Protein AF-F3GNC0-F1 (afdb_monomer_lite)

Structure (mmCIF, N/CA/C/O backbone):
data_AF-F3GNC0-F1
#
_entry.id   AF-F3GNC0-F1
#
loop_
_atom_site.group_PDB
_atom_site.id
_atom_site.type_symbol
_atom_site.label_atom_id
_atom_site.label_alt_id
_atom_site.label_comp_id
_atom_site.label_asym_id
_atom_site.label_entity_id
_atom_site.label_seq_id
_atom_site.pdbx_PDB_ins_code
_atom_site.Cartn_x
_atom_site.Cartn_y
_atom_site.Cartn_z
_atom_site.oc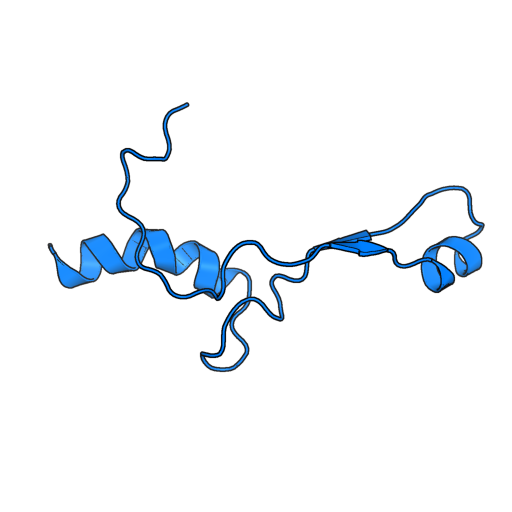cupancy
_atom_site.B_iso_or_equiv
_atom_site.auth_seq_id
_atom_site.auth_comp_id
_atom_site.auth_asym_id
_atom_site.auth_atom_id
_atom_site.pdbx_PDB_model_num
ATOM 1 N N . MET A 1 1 ? 19.050 8.720 6.141 1.00 84.06 1 MET A N 1
ATOM 2 C CA . MET A 1 1 ? 18.595 7.826 5.050 1.00 84.06 1 MET A CA 1
ATOM 3 C C . MET A 1 1 ? 18.171 8.694 3.870 1.00 84.06 1 MET A C 1
ATOM 5 O O . MET A 1 1 ? 17.404 9.615 4.100 1.00 84.06 1 MET A O 1
ATOM 9 N N . ASN A 1 2 ? 18.682 8.457 2.655 1.00 95.81 2 ASN A N 1
ATOM 10 C CA . ASN A 1 2 ? 18.317 9.224 1.455 1.00 95.81 2 ASN A CA 1
ATOM 11 C C . ASN A 1 2 ? 17.896 8.257 0.335 1.00 95.81 2 ASN A C 1
ATOM 13 O O . ASN A 1 2 ? 18.754 7.625 -0.277 1.00 95.81 2 ASN A O 1
ATOM 17 N N . LEU A 1 3 ? 16.585 8.106 0.120 1.00 96.69 3 LEU A N 1
ATOM 18 C CA . LEU A 1 3 ? 16.017 7.184 -0.872 1.00 96.69 3 LEU A CA 1
ATOM 19 C C . LEU A 1 3 ? 15.952 7.800 -2.278 1.00 96.69 3 LEU A C 1
ATOM 21 O O . LEU A 1 3 ? 15.956 7.058 -3.254 1.00 96.69 3 LEU A O 1
ATOM 25 N N . SER A 1 4 ? 15.938 9.133 -2.400 1.00 96.38 4 SER A N 1
ATOM 26 C CA . SER A 1 4 ? 15.815 9.811 -3.699 1.00 96.38 4 SER A CA 1
ATOM 27 C C . SER A 1 4 ? 17.053 9.668 -4.585 1.00 96.38 4 SER A C 1
ATOM 29 O O . SER A 1 4 ? 16.976 9.949 -5.776 1.00 96.38 4 SER A O 1
ATOM 31 N N . LYS A 1 5 ? 18.178 9.185 -4.036 1.00 96.94 5 LYS A N 1
ATOM 32 C CA . LYS A 1 5 ? 19.376 8.844 -4.820 1.00 96.94 5 LYS A CA 1
ATOM 33 C C . LYS A 1 5 ? 19.167 7.661 -5.773 1.00 96.94 5 LYS A C 1
ATOM 35 O O . LYS A 1 5 ? 19.944 7.501 -6.705 1.00 96.94 5 LYS A O 1
ATOM 40 N N . PHE A 1 6 ? 18.162 6.819 -5.525 1.00 96.94 6 PHE A N 1
ATOM 41 C CA . PHE A 1 6 ? 17.811 5.708 -6.404 1.00 96.94 6 PHE A CA 1
ATOM 42 C C . PHE A 1 6 ? 16.675 6.145 -7.327 1.00 96.94 6 PHE A C 1
ATOM 44 O O . PHE A 1 6 ? 15.633 6.609 -6.851 1.00 96.94 6 PHE A O 1
ATOM 51 N N . LYS A 1 7 ? 16.870 5.996 -8.642 1.00 97.56 7 LYS A N 1
ATOM 52 C CA . LYS A 1 7 ? 15.826 6.279 -9.633 1.00 97.56 7 LYS A CA 1
ATOM 53 C C . LYS A 1 7 ? 14.602 5.395 -9.361 1.00 97.56 7 LYS A C 1
ATOM 55 O O . LYS A 1 7 ? 14.738 4.258 -8.914 1.00 97.56 7 LYS A O 1
ATOM 60 N N . ARG A 1 8 ? 13.409 5.923 -9.645 1.00 98.06 8 ARG A N 1
ATOM 61 C CA . ARG A 1 8 ? 12.139 5.202 -9.511 1.00 98.06 8 ARG A CA 1
ATOM 62 C C . ARG A 1 8 ? 11.345 5.319 -10.808 1.00 98.06 8 ARG A C 1
ATOM 64 O O . ARG A 1 8 ? 11.000 6.431 -11.201 1.00 98.06 8 ARG A O 1
ATOM 71 N N . TYR A 1 9 ? 11.043 4.194 -11.444 1.00 98.38 9 TYR A N 1
ATOM 72 C CA . TYR A 1 9 ? 10.180 4.140 -12.621 1.00 98.38 9 TYR A CA 1
ATOM 73 C C . TYR A 1 9 ? 8.706 4.083 -12.182 1.00 98.38 9 TYR A C 1
ATOM 75 O O . TYR A 1 9 ? 8.373 3.242 -11.345 1.00 98.38 9 TYR A O 1
ATOM 83 N N . PRO A 1 10 ? 7.812 4.949 -12.691 1.00 98.25 10 PRO A N 1
ATOM 84 C CA . PRO A 1 10 ? 6.420 4.985 -12.249 1.00 98.25 10 PRO A CA 1
ATOM 85 C C . PRO A 1 10 ? 5.623 3.791 -12.802 1.00 98.25 10 PRO A C 1
ATOM 87 O O . PRO A 1 10 ? 5.275 3.760 -13.979 1.00 98.25 10 PRO A O 1
ATOM 90 N N . LEU A 1 11 ? 5.305 2.819 -11.940 1.00 98.69 11 LEU A N 1
ATOM 91 C CA . LEU A 1 11 ? 4.442 1.665 -12.261 1.00 98.69 11 LEU A CA 1
ATOM 92 C C . LEU A 1 11 ? 3.139 1.654 -11.451 1.00 98.69 11 LEU A C 1
ATOM 94 O O . LEU A 1 11 ? 2.252 0.835 -11.702 1.00 98.69 11 LEU A O 1
ATOM 98 N N . THR A 1 12 ? 3.029 2.530 -10.455 1.00 98.75 12 THR A N 1
ATOM 99 C CA . THR A 1 12 ? 1.855 2.675 -9.589 1.00 98.75 12 THR A CA 1
ATOM 100 C C . THR A 1 12 ? 1.125 3.990 -9.855 1.00 98.75 12 THR A C 1
ATOM 102 O O . THR A 1 12 ? 1.718 4.953 -10.337 1.00 98.75 12 THR A O 1
ATOM 105 N N . PHE A 1 13 ? -0.157 4.070 -9.487 1.00 98.56 13 PHE A N 1
ATOM 106 C CA . PHE A 1 13 ? -0.938 5.312 -9.579 1.00 98.56 13 PHE A CA 1
ATOM 107 C C . PHE A 1 13 ? -0.442 6.416 -8.624 1.00 98.56 13 PHE A C 1
ATOM 109 O O . PHE A 1 13 ? -0.811 7.576 -8.777 1.00 98.56 13 PHE A O 1
ATOM 116 N N . GLY A 1 14 ? 0.370 6.065 -7.619 1.00 98.12 14 GLY A N 1
ATOM 117 C CA . GLY A 1 14 ? 0.845 6.973 -6.576 1.00 98.12 14 GLY A CA 1
ATOM 118 C C . GLY A 1 14 ? 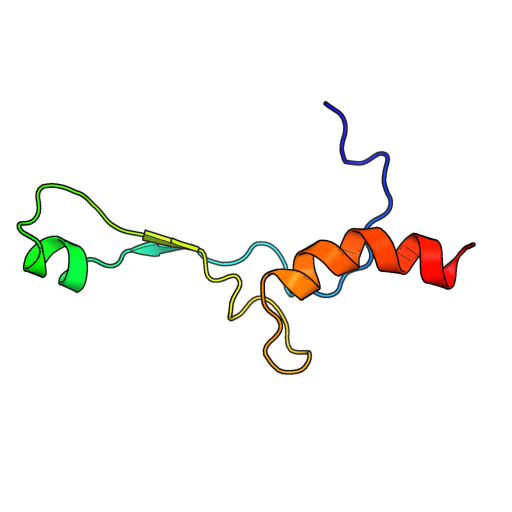0.875 6.314 -5.189 1.00 98.12 14 GLY A C 1
ATOM 119 O O . GLY A 1 14 ? 1.058 5.095 -5.070 1.00 98.12 14 GLY A O 1
ATOM 120 N N . PRO A 1 15 ? 0.732 7.098 -4.103 1.00 98.44 15 PRO A N 1
ATOM 121 C CA . PRO A 1 15 ? 0.533 6.554 -2.763 1.00 98.44 15 PRO A CA 1
ATOM 122 C C . PRO A 1 15 ? -0.758 5.728 -2.690 1.00 98.44 15 PRO A C 1
ATOM 124 O O . PRO A 1 15 ? -1.837 6.224 -2.996 1.00 98.44 15 PRO A O 1
ATOM 127 N N . SER A 1 16 ? -0.665 4.471 -2.251 1.00 98.50 16 SER A N 1
ATOM 128 C CA . SER A 1 16 ? -1.851 3.623 -2.068 1.00 98.50 16 SER A CA 1
ATOM 129 C C . SER A 1 16 ? -2.732 4.121 -0.912 1.00 98.50 16 SER A C 1
ATOM 131 O O . SER A 1 16 ? -2.189 4.526 0.129 1.00 98.50 16 SER A O 1
ATOM 133 N N . PRO A 1 17 ? -4.070 4.066 -1.048 1.00 98.56 17 PRO A N 1
ATOM 134 C CA . PRO A 1 17 ? -4.983 4.557 -0.026 1.00 98.56 17 PRO A CA 1
ATOM 135 C C . PRO A 1 17 ? -4.916 3.702 1.244 1.00 98.56 17 PRO A C 1
ATOM 137 O O . PRO A 1 17 ? -4.567 2.519 1.208 1.00 98.56 17 PRO A O 1
ATOM 140 N N . ILE A 1 18 ? -5.264 4.311 2.376 1.00 98.81 18 ILE A N 1
ATOM 141 C CA . ILE A 1 18 ? -5.443 3.631 3.661 1.00 98.81 18 ILE A CA 1
ATOM 142 C C . ILE A 1 18 ? -6.933 3.661 3.980 1.00 98.81 18 ILE A C 1
ATOM 144 O 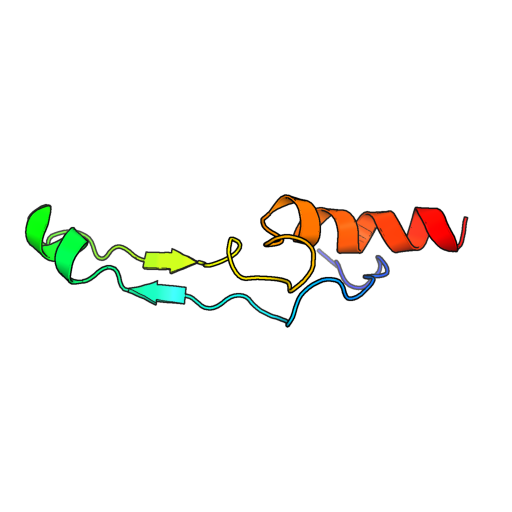O . ILE A 1 18 ? -7.556 4.719 3.937 1.00 98.81 18 ILE A O 1
ATOM 148 N N . THR A 1 19 ? -7.509 2.502 4.283 1.00 98.62 19 THR A N 1
ATOM 149 C CA . THR A 1 19 ? -8.943 2.368 4.553 1.00 98.62 19 THR A CA 1
ATOM 150 C C . THR A 1 19 ? -9.161 1.832 5.968 1.00 98.62 19 THR A C 1
ATOM 152 O O . THR A 1 19 ? -8.561 0.809 6.308 1.00 98.62 19 THR A O 1
ATOM 155 N N . PRO A 1 20 ? -10.011 2.475 6.792 1.00 98.69 20 PRO A N 1
ATOM 156 C CA . PRO A 1 20 ? -10.386 1.936 8.093 1.00 98.69 20 PRO A CA 1
ATOM 157 C C . PRO A 1 20 ? -11.295 0.713 7.929 1.00 98.69 20 PRO A C 1
ATOM 159 O O . PRO A 1 20 ? -12.260 0.737 7.162 1.00 98.69 20 PRO A O 1
ATOM 162 N N . LEU A 1 21 ? -11.034 -0.343 8.694 1.00 98.81 21 LEU A N 1
ATOM 163 C CA . LEU A 1 21 ? -11.829 -1.572 8.714 1.00 98.81 21 LEU A CA 1
ATOM 164 C C . LEU A 1 21 ? -12.817 -1.556 9.890 1.00 98.81 21 LEU A C 1
ATOM 166 O O . LEU A 1 21 ? -12.859 -2.492 10.683 1.00 98.81 21 LEU A O 1
ATOM 170 N N . LYS A 1 22 ? -13.626 -0.490 9.999 1.00 98.69 22 LYS A N 1
ATOM 171 C CA . LYS A 1 22 ? -14.495 -0.210 11.165 1.00 98.69 22 LYS A CA 1
ATOM 172 C C . LYS A 1 22 ? -15.340 -1.411 11.598 1.00 98.69 22 LYS A C 1
ATOM 174 O O . LYS A 1 22 ? -15.263 -1.833 12.745 1.00 98.69 22 LYS A O 1
ATOM 179 N N . ARG A 1 23 ? -16.053 -2.028 10.647 1.00 98.69 23 ARG A N 1
ATOM 180 C CA . ARG A 1 23 ? -16.896 -3.208 10.909 1.00 98.69 23 ARG A CA 1
ATOM 181 C C . ARG A 1 23 ? -16.100 -4.401 11.441 1.00 98.69 23 ARG A C 1
ATOM 183 O O . ARG A 1 23 ? -16.605 -5.141 12.274 1.00 98.69 23 ARG A O 1
ATOM 190 N N . LEU A 1 24 ? -14.870 -4.600 10.959 1.00 98.81 24 LEU A N 1
ATOM 191 C CA . LEU A 1 24 ? -14.004 -5.682 11.431 1.00 98.81 24 LEU A CA 1
ATOM 192 C C . LEU A 1 24 ? -13.468 -5.379 12.834 1.00 98.81 24 LEU A C 1
ATOM 194 O O . LEU A 1 24 ? -13.476 -6.259 13.686 1.00 98.81 24 LEU A O 1
ATOM 198 N N . SER A 1 25 ? -13.050 -4.138 13.087 1.00 98.81 25 SER A N 1
ATOM 199 C CA . SER A 1 25 ? -12.647 -3.692 14.424 1.00 98.81 25 SER A CA 1
ATOM 200 C C . SER A 1 25 ? -13.753 -3.885 15.456 1.00 98.81 25 SER A C 1
ATOM 202 O O . SER A 1 25 ? -13.501 -4.459 16.514 1.00 98.81 25 SER A O 1
ATOM 204 N N . GLU A 1 26 ? -14.977 -3.457 15.143 1.00 98.75 26 GLU A N 1
ATOM 205 C CA . GLU A 1 26 ? -16.154 -3.645 16.000 1.00 98.75 26 GLU A CA 1
ATOM 206 C C . GLU A 1 26 ? -16.431 -5.132 16.243 1.00 98.75 26 GLU A C 1
ATOM 208 O O . GLU A 1 26 ? -16.574 -5.556 17.389 1.00 98.75 26 GLU A O 1
ATOM 213 N N . HIS A 1 27 ? -16.420 -5.941 15.179 1.00 98.75 27 HIS A N 1
ATOM 214 C CA . HIS A 1 27 ? -16.631 -7.385 15.269 1.00 98.75 27 HIS A CA 1
ATOM 215 C C . HIS A 1 27 ? -15.599 -8.094 16.166 1.00 98.75 27 HIS A C 1
ATOM 217 O O . HIS A 1 27 ? -15.943 -9.054 16.849 1.00 98.75 27 HIS A O 1
ATOM 223 N N . LEU A 1 28 ? -14.354 -7.606 16.212 1.00 98.69 28 LEU A N 1
ATOM 224 C CA . LEU A 1 28 ? -13.267 -8.166 17.028 1.00 98.69 28 LEU A CA 1
ATOM 225 C C . LEU A 1 28 ? -13.181 -7.571 18.449 1.00 98.69 28 LEU A C 1
ATOM 227 O O . LEU A 1 28 ? -12.196 -7.787 19.156 1.00 98.69 28 LEU A O 1
ATOM 231 N N . GLY A 1 29 ? -14.204 -6.833 18.891 1.00 98.62 29 GLY A N 1
ATOM 232 C CA . GLY A 1 29 ? -14.324 -6.328 20.262 1.00 98.62 29 GLY A CA 1
ATOM 233 C C . GLY A 1 29 ? -13.938 -4.860 20.453 1.0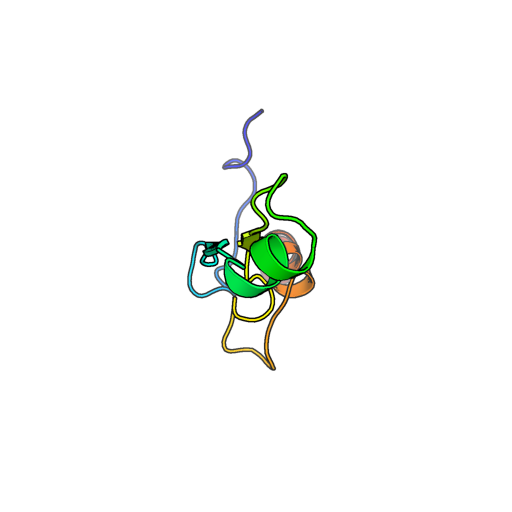0 98.62 29 GLY A C 1
ATOM 234 O O . GLY A 1 29 ? -13.867 -4.403 21.591 1.00 98.62 29 GLY A O 1
ATOM 235 N N . GLY A 1 30 ? -13.671 -4.115 19.377 1.00 98.06 30 GLY A N 1
ATOM 236 C CA . GLY A 1 30 ? -13.593 -2.648 19.391 1.00 98.06 30 GLY A CA 1
ATOM 237 C C . GLY A 1 30 ? -12.415 -2.028 20.153 1.00 98.06 30 GLY A C 1
ATOM 238 O O . GLY A 1 30 ? -12.328 -0.809 20.232 1.00 98.06 30 GLY A O 1
ATOM 239 N N . LYS A 1 31 ? -11.494 -2.832 20.703 1.00 98.44 31 LYS A N 1
ATOM 240 C CA . LYS A 1 31 ? -10.327 -2.340 21.464 1.00 98.44 31 LYS A CA 1
ATOM 241 C C . LYS A 1 31 ? -9.175 -1.854 20.581 1.00 98.44 31 LYS A C 1
ATOM 243 O O . LYS A 1 31 ? -8.299 -1.147 21.069 1.00 98.44 31 LYS A O 1
ATOM 248 N N . VAL A 1 32 ? -9.146 -2.271 19.314 1.00 98.69 32 VAL A N 1
ATOM 249 C CA . VAL A 1 32 ? -8.087 -1.940 18.352 1.00 98.69 32 VAL A CA 1
ATOM 250 C C . VAL A 1 32 ? -8.713 -1.479 17.039 1.00 98.69 32 VAL A C 1
ATOM 252 O O . VAL A 1 32 ? -9.528 -2.187 16.437 1.00 98.69 32 VAL A O 1
ATOM 255 N N . GLU A 1 33 ? -8.299 -0.306 16.565 1.00 98.69 33 GLU A N 1
ATOM 256 C CA . GLU A 1 33 ? -8.664 0.187 15.240 1.00 98.69 33 GLU A CA 1
ATOM 257 C C . GLU A 1 33 ? -7.781 -0.453 14.162 1.00 98.69 33 GLU A C 1
ATOM 259 O O . GLU A 1 33 ? -6.556 -0.326 14.169 1.00 98.69 33 GLU A O 1
ATOM 264 N N . LEU A 1 34 ? -8.410 -1.148 13.218 1.00 98.81 34 LEU A N 1
ATOM 265 C CA . LEU A 1 34 ? -7.746 -1.836 12.124 1.00 98.81 34 LEU A CA 1
ATOM 266 C C . LEU A 1 34 ? -7.839 -0.998 10.856 1.00 98.81 34 LEU A C 1
ATOM 268 O O . LEU A 1 34 ? -8.890 -0.451 10.515 1.00 98.81 34 LEU A O 1
ATOM 272 N N . TYR A 1 35 ? -6.738 -0.964 10.117 1.00 98.88 35 TYR A N 1
ATOM 273 C CA . TYR A 1 35 ? -6.625 -0.276 8.840 1.00 98.88 35 TYR A CA 1
ATOM 274 C C . TYR A 1 35 ? -5.945 -1.196 7.828 1.00 98.88 35 TYR A C 1
ATOM 276 O O . TYR A 1 35 ? -5.108 -2.024 8.187 1.00 98.88 35 TYR A O 1
ATOM 284 N N . ALA A 1 36 ? -6.270 -1.020 6.550 1.00 98.81 36 ALA A N 1
ATOM 285 C CA . ALA A 1 36 ? -5.583 -1.683 5.448 1.00 98.81 36 ALA A CA 1
ATOM 286 C C . ALA A 1 36 ? -5.009 -0.645 4.482 1.00 98.81 36 ALA A C 1
ATOM 288 O O . ALA A 1 36 ? -5.733 0.223 3.991 1.00 98.81 36 ALA A O 1
ATOM 289 N N . LYS A 1 37 ? -3.712 -0.755 4.177 1.00 98.81 37 LYS A N 1
ATOM 290 C CA . LYS A 1 37 ? -3.060 0.012 3.110 1.00 98.81 37 LYS A CA 1
ATOM 291 C C . LYS A 1 37 ? -3.132 -0.777 1.802 1.00 98.81 37 LYS A C 1
ATOM 293 O O . LYS A 1 37 ? -2.592 -1.878 1.715 1.00 98.81 37 LYS A O 1
ATOM 298 N N . ARG A 1 38 ? -3.811 -0.221 0.799 1.00 98.69 38 ARG A N 1
ATOM 299 C CA . ARG A 1 38 ? -4.293 -0.945 -0.388 1.00 98.69 38 ARG A CA 1
ATOM 300 C C . ARG A 1 38 ? -3.250 -1.074 -1.496 1.00 98.69 38 ARG A C 1
ATOM 302 O O . ARG A 1 38 ? -3.418 -0.546 -2.594 1.00 98.69 38 ARG A O 1
ATOM 309 N N . GLU A 1 39 ? -2.136 -1.743 -1.205 1.00 98.62 39 GLU A N 1
ATOM 310 C CA . GLU A 1 39 ? -1.135 -2.063 -2.236 1.00 98.62 39 GLU A CA 1
ATOM 311 C C . GLU A 1 39 ? -1.687 -3.010 -3.309 1.00 98.62 39 GLU A C 1
ATOM 313 O O . GLU A 1 39 ? -1.218 -2.967 -4.439 1.00 98.62 39 GLU A O 1
ATOM 318 N N . ASP A 1 40 ? -2.705 -3.806 -2.978 1.00 98.50 40 ASP A N 1
ATOM 319 C CA . ASP A 1 40 ? -3.459 -4.663 -3.901 1.00 98.50 40 ASP A CA 1
ATOM 320 C C . ASP A 1 40 ? -4.197 -3.895 -5.012 1.00 98.50 40 ASP A C 1
ATOM 322 O O . ASP A 1 40 ? -4.605 -4.502 -5.991 1.00 98.50 40 ASP A O 1
ATOM 326 N N . CYS A 1 41 ? -4.336 -2.571 -4.886 1.00 98.31 41 CYS A N 1
ATOM 327 C CA . CYS A 1 41 ? -4.975 -1.701 -5.878 1.00 98.31 41 CYS A CA 1
ATOM 328 C C . CYS A 1 41 ? -4.011 -0.634 -6.430 1.00 98.31 41 CYS A C 1
ATOM 330 O O . CYS A 1 41 ? -4.446 0.429 -6.875 1.00 98.31 41 CYS A O 1
ATOM 332 N N . ASN A 1 42 ? -2.695 -0.841 -6.330 1.00 98.56 42 ASN A N 1
ATOM 333 C CA . ASN A 1 42 ? -1.721 0.223 -6.591 1.00 98.56 42 ASN A CA 1
ATOM 334 C C . ASN A 1 42 ? -1.443 0.502 -8.080 1.00 98.56 42 ASN A C 1
ATOM 336 O O . ASN A 1 42 ? -0.784 1.501 -8.371 1.00 98.56 42 ASN A O 1
ATOM 340 N N . SER A 1 43 ? -1.896 -0.346 -9.008 1.00 98.62 43 SER A N 1
ATOM 341 C CA . SER A 1 43 ? -1.541 -0.268 -10.429 1.00 98.62 43 SER A CA 1
ATOM 342 C C . SER A 1 43 ? -2.624 -0.854 -11.339 1.00 98.62 43 SER A C 1
ATOM 344 O O . SER A 1 43 ? -3.384 -1.729 -10.932 1.00 98.62 43 SER A O 1
ATOM 346 N N . GLY A 1 44 ? -2.655 -0.399 -12.596 1.00 98.38 44 GLY A N 1
ATOM 347 C CA . GLY A 1 44 ? -3.466 -0.988 -13.668 1.00 98.38 44 GLY A CA 1
ATOM 348 C C . GLY A 1 44 ? -2.817 -2.208 -14.333 1.00 98.38 44 GLY A C 1
ATOM 349 O O . GLY A 1 44 ? -3.433 -2.847 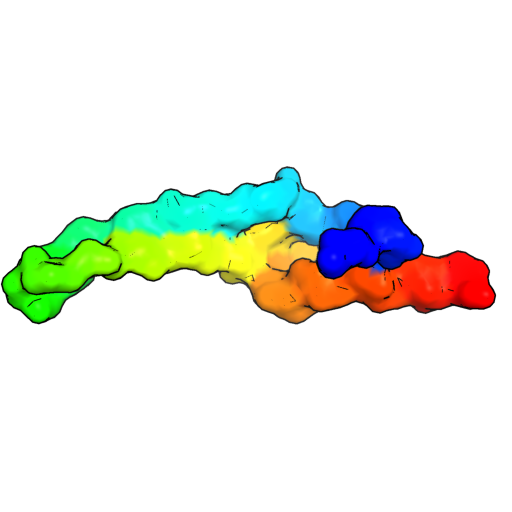-15.182 1.00 98.38 44 GLY A O 1
ATOM 350 N N . LEU A 1 45 ? -1.578 -2.545 -13.965 1.00 98.38 45 LEU A N 1
ATOM 351 C CA . LEU A 1 45 ? -0.824 -3.651 -14.552 1.00 98.38 45 LEU A CA 1
ATOM 352 C C . LEU A 1 45 ? -1.206 -4.977 -13.889 1.00 98.38 45 LEU A C 1
ATOM 354 O O . LEU A 1 45 ? -0.641 -5.331 -12.856 1.00 98.38 45 LEU A O 1
ATOM 358 N N . ALA A 1 46 ? -2.161 -5.698 -14.483 1.00 98.19 46 ALA A N 1
ATOM 359 C CA . ALA A 1 46 ? -2.585 -7.030 -14.033 1.00 98.19 46 ALA A CA 1
ATOM 360 C C . ALA A 1 46 ? -2.819 -7.102 -12.505 1.00 98.19 46 ALA A C 1
ATOM 362 O O . ALA A 1 46 ? -2.266 -7.956 -11.817 1.00 98.19 46 ALA A O 1
ATOM 363 N N . PHE A 1 47 ? -3.616 -6.160 -11.982 1.00 98.12 47 PHE A N 1
ATOM 364 C CA . PHE A 1 4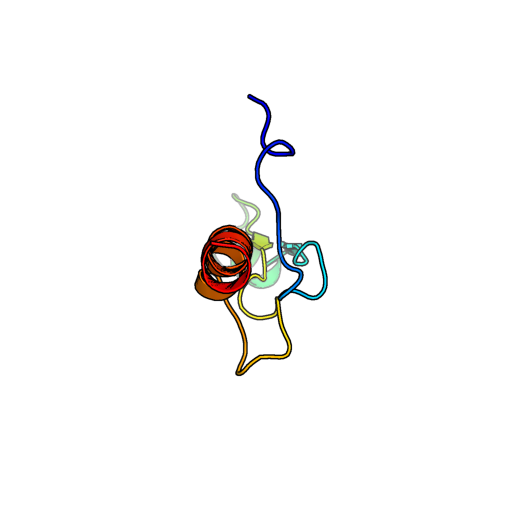7 ? -3.939 -5.951 -10.557 1.00 98.12 47 PHE A CA 1
ATOM 365 C C . PHE A 1 47 ? -2.808 -5.407 -9.663 1.00 98.12 47 PHE A C 1
ATOM 367 O O . PHE A 1 47 ? -3.079 -4.915 -8.573 1.00 98.12 47 PHE A O 1
ATOM 374 N N . GLY A 1 48 ? -1.552 -5.405 -10.108 1.00 98.25 48 GLY A N 1
ATOM 375 C CA . GLY A 1 48 ? -0.452 -4.789 -9.367 1.00 98.25 48 GLY A CA 1
ATOM 376 C C . GLY A 1 48 ? -0.069 -5.540 -8.087 1.00 98.25 48 GLY A C 1
ATOM 377 O O . GLY A 1 48 ? 0.188 -6.744 -8.100 1.00 98.25 48 GLY A O 1
ATOM 378 N N . GLY A 1 49 ? 0.037 -4.817 -6.969 1.00 98.44 49 GLY A N 1
ATOM 379 C CA . GLY A 1 49 ? 0.396 -5.387 -5.670 1.00 98.44 49 GLY A CA 1
ATOM 380 C C . GLY A 1 49 ? 1.778 -4.976 -5.167 1.00 98.44 49 GLY A C 1
ATOM 381 O O . GLY A 1 49 ? 2.508 -4.180 -5.767 1.00 98.44 49 GLY A O 1
ATOM 382 N N . ASN A 1 50 ? 2.186 -5.562 -4.037 1.00 98.44 50 ASN A N 1
ATOM 383 C CA . ASN A 1 50 ? 3.448 -5.203 -3.383 1.00 98.44 50 ASN A CA 1
ATOM 384 C C . ASN A 1 50 ? 4.694 -5.454 -4.251 1.00 98.44 50 ASN A C 1
ATOM 386 O O . ASN A 1 50 ? 5.716 -4.801 -4.050 1.00 98.44 50 ASN A O 1
ATOM 390 N N . LYS A 1 51 ? 4.636 -6.395 -5.201 1.00 98.62 51 LYS A N 1
ATOM 391 C CA . LYS A 1 51 ? 5.751 -6.678 -6.114 1.00 98.62 51 LYS A CA 1
ATOM 392 C C . LYS A 1 51 ? 5.943 -5.551 -7.124 1.00 98.62 51 LYS A C 1
ATOM 394 O O . LYS A 1 51 ? 7.083 -5.159 -7.345 1.00 98.62 51 LYS A O 1
ATOM 399 N N . THR A 1 52 ? 4.867 -4.940 -7.613 1.00 98.75 52 THR A N 1
ATOM 400 C CA . THR A 1 52 ? 4.936 -3.773 -8.504 1.00 98.75 52 THR A CA 1
ATOM 401 C C . THR A 1 52 ? 5.658 -2.599 -7.844 1.00 98.75 52 THR A C 1
ATOM 403 O O . THR A 1 52 ? 6.532 -2.002 -8.463 1.00 98.75 52 THR A O 1
ATOM 406 N N . ARG A 1 53 ? 5.410 -2.332 -6.552 1.00 98.69 53 ARG A N 1
ATOM 407 C CA . ARG A 1 53 ? 6.135 -1.285 -5.805 1.00 98.69 53 ARG A CA 1
ATOM 408 C C . ARG A 1 53 ? 7.639 -1.568 -5.667 1.00 98.69 53 ARG A C 1
ATOM 410 O O . ARG A 1 53 ? 8.427 -0.628 -5.644 1.00 98.69 53 ARG A O 1
ATOM 417 N N . LYS A 1 54 ? 8.052 -2.840 -5.581 1.00 98.56 54 LYS A N 1
ATOM 418 C CA . LYS A 1 54 ? 9.482 -3.211 -5.588 1.00 98.56 54 LYS A CA 1
ATOM 419 C C . LYS A 1 54 ? 10.107 -2.974 -6.962 1.00 98.56 54 LYS A C 1
ATOM 421 O O . LYS A 1 54 ? 11.207 -2.438 -7.043 1.00 98.56 54 LYS A O 1
ATOM 426 N N . LEU A 1 55 ? 9.392 -3.354 -8.021 1.00 98.69 55 LEU A N 1
ATOM 427 C CA . LEU A 1 55 ? 9.863 -3.226 -9.399 1.00 98.69 55 LEU A CA 1
ATOM 428 C C . LEU A 1 55 ? 10.128 -1.773 -9.801 1.00 98.69 55 LEU A C 1
ATOM 430 O O . LEU A 1 55 ? 11.042 -1.547 -10.583 1.00 98.69 55 LEU A O 1
ATOM 434 N N . GLU A 1 56 ? 9.433 -0.790 -9.218 1.00 98.62 56 GLU A N 1
ATOM 435 C CA . GLU A 1 56 ? 9.711 0.629 -9.487 1.00 98.62 56 GLU A CA 1
ATOM 436 C C . GLU A 1 56 ? 11.182 1.024 -9.237 1.00 98.62 56 GLU A C 1
ATOM 438 O O . GLU A 1 56 ? 11.660 1.964 -9.863 1.00 98.62 56 GLU A O 1
ATOM 443 N N . TYR A 1 57 ? 11.916 0.310 -8.374 1.00 98.31 57 TYR A N 1
ATOM 444 C CA . TYR A 1 57 ? 13.342 0.559 -8.113 1.00 98.31 57 TYR A CA 1
ATOM 445 C C . TYR A 1 57 ? 14.304 -0.344 -8.898 1.00 98.31 57 TYR A C 1
ATOM 447 O O . TYR A 1 57 ? 15.484 -0.024 -8.968 1.00 98.31 57 TYR A O 1
ATOM 455 N N . LEU A 1 58 ? 13.823 -1.443 -9.489 1.00 98.25 58 LEU A N 1
ATOM 456 C CA . LEU A 1 58 ? 14.642 -2.368 -10.293 1.00 98.25 58 LEU A CA 1
ATOM 457 C C . LEU A 1 58 ? 14.547 -2.073 -11.794 1.00 98.25 58 LEU A C 1
ATOM 459 O O . LEU A 1 58 ? 15.512 -2.252 -12.527 1.00 98.25 58 LEU A O 1
ATOM 463 N N . VAL A 1 59 ? 13.390 -1.599 -12.263 1.00 98.44 59 VAL A N 1
ATOM 464 C CA . VAL A 1 59 ? 13.179 -1.268 -13.678 1.00 98.44 59 VAL A CA 1
ATOM 465 C C . VAL A 1 59 ? 14.169 -0.223 -14.202 1.00 98.44 59 VAL A C 1
ATOM 467 O O . VAL A 1 59 ? 14.659 -0.446 -15.302 1.00 98.44 59 VAL A O 1
ATOM 470 N N . PRO A 1 60 ? 14.517 0.862 -13.474 1.00 98.19 60 PRO A N 1
ATOM 471 C CA . PRO A 1 60 ? 15.531 1.807 -13.942 1.00 98.19 60 PRO A CA 1
ATOM 472 C C . PRO A 1 60 ? 16.875 1.149 -14.279 1.00 98.19 60 PRO A C 1
ATOM 474 O O . PRO A 1 60 ? 17.436 1.451 -15.320 1.00 98.19 60 PRO A O 1
ATOM 477 N N . GLU A 1 61 ? 17.358 0.223 -13.447 1.00 97.50 61 GLU A N 1
ATOM 478 C CA . GLU A 1 61 ? 18.598 -0.527 -13.706 1.00 97.50 61 GLU A CA 1
ATOM 479 C C . GLU A 1 61 ? 18.453 -1.440 -14.933 1.00 97.50 61 GLU A C 1
ATOM 481 O O . GLU A 1 61 ? 19.341 -1.509 -15.773 1.00 97.50 61 GLU A O 1
ATOM 486 N N . ALA A 1 62 ? 17.296 -2.089 -15.095 1.00 98.00 62 ALA A N 1
ATOM 487 C CA . ALA A 1 62 ? 17.048 -2.978 -16.229 1.00 98.00 62 ALA A CA 1
ATOM 488 C C . ALA A 1 62 ? 16.996 -2.259 -17.592 1.00 98.00 62 ALA A C 1
ATOM 490 O O . ALA A 1 62 ? 17.288 -2.886 -18.610 1.00 98.00 62 ALA A O 1
ATOM 491 N N . ILE A 1 63 ? 16.581 -0.986 -17.628 1.00 96.81 63 ILE A N 1
ATOM 492 C CA . ILE A 1 63 ? 16.463 -0.206 -18.874 1.00 96.81 63 ILE A CA 1
ATOM 493 C C . ILE A 1 63 ? 17.683 0.677 -19.156 1.00 96.81 63 ILE A C 1
ATOM 495 O O . ILE A 1 63 ? 17.998 0.882 -20.326 1.00 96.81 63 ILE A O 1
ATOM 499 N N . ASP A 1 64 ? 18.345 1.200 -18.117 1.00 92.62 64 ASP A N 1
ATOM 500 C CA . ASP A 1 64 ? 19.462 2.141 -18.268 1.00 92.62 64 ASP A CA 1
ATOM 501 C C . ASP A 1 64 ? 20.841 1.448 -18.252 1.00 92.62 64 ASP A C 1
ATOM 503 O O . ASP A 1 64 ? 21.785 2.026 -18.790 1.00 92.62 64 ASP A O 1
ATOM 507 N N . GLY A 1 65 ? 20.960 0.240 -17.676 1.00 65.06 65 GLY A N 1
ATOM 508 C CA . GLY A 1 65 ? 22.244 -0.452 -17.466 1.00 65.06 65 GLY A CA 1
ATOM 509 C C . GLY A 1 65 ? 23.179 0.303 -16.528 1.00 65.06 65 GLY A C 1
ATOM 510 O O . GLY A 1 65 ? 24.358 0.472 -16.911 1.00 65.06 65 GLY A O 1
#

Sequence (65 aa):
MNLSKFKRYPLTFGPSPITPLKRLSEHLGGKVELYAKREDCNSGLAFGGNKTRKLEYLVPEAIDG

Radius of gyration: 16.23 Å; chains: 1; bounding box: 39×18×40 Å

InterPro domains:
  IPR036052 Tryptophan synthase beta chain-like, PALP domain superfamily [G3DSA:3.40.50.1100] (8-49)
  IPR036052 Tryptophan synthase beta chain-like, PALP domain superfamily [G3DSA:3.40.50.1100] (50-64)
  IPR036052 Tryptophan synthase beta chain-like, PALP domain superfamily [SSF53686] (3-62)

Organism: NCBI:txid629263

pLDDT: mean 97.5, std 4.51, range [65.06, 98.88]

Foldseek 3Di:
DDPVVFQFADAFPDQFDKAWPVVVCVVVPVPDTDIDRPQQCGHPPVSGHPVSRVVRRVVCVVPVD

Secondary structure (DSSP, 8-state):
---TTS-----SSSSPPEEE-HHHHHHTTSSS--EEE-GGGS-SSTT--HHHHHHHHHHHHHHH-